Protein AF-A0A2V6J8D9-F1 (afdb_monomer)

Foldseek 3Di:
DFLLVLQVVLLVQCVVVPLDLVSLVVSCVPRCPVVVVLCVDLDNNAPAGAFDPDPPRHGDDHSHDPSNSVSSVCSVPPRSD

Structure (mmCIF, N/CA/C/O backbone):
data_AF-A0A2V6J8D9-F1
#
_entry.id   AF-A0A2V6J8D9-F1
#
loop_
_atom_site.group_PDB
_atom_site.id
_atom_site.type_symbol
_atom_site.label_atom_id
_atom_site.label_alt_id
_atom_site.label_comp_id
_atom_site.label_asym_id
_atom_site.label_entity_id
_atom_site.label_seq_id
_atom_site.pdbx_PDB_ins_code
_atom_site.Cartn_x
_atom_site.Cartn_y
_atom_site.Cartn_z
_atom_site.occupancy
_atom_site.B_iso_or_equiv
_atom_site.auth_seq_id
_atom_site.auth_comp_id
_atom_site.auth_asym_id
_atom_site.auth_atom_id
_atom_site.pdbx_PDB_model_num
ATOM 1 N N . VAL A 1 1 ? 0.952 -6.838 -10.329 1.00 94.00 1 VAL A N 1
ATOM 2 C CA . VAL A 1 1 ? 0.093 -6.296 -9.249 1.00 94.00 1 VAL A CA 1
ATOM 3 C C . VAL A 1 1 ? 0.168 -4.782 -9.281 1.00 94.00 1 VAL A C 1
ATOM 5 O O . VAL A 1 1 ? 1.243 -4.262 -9.539 1.00 94.00 1 VAL A O 1
ATOM 8 N N . TRP A 1 2 ? -0.950 -4.093 -9.055 1.00 97.50 2 TRP A N 1
ATOM 9 C CA . TRP A 1 2 ? -1.027 -2.629 -9.012 1.00 97.50 2 TRP A CA 1
ATOM 10 C C . TRP A 1 2 ? -1.031 -2.154 -7.552 1.00 97.50 2 TRP A C 1
ATOM 12 O O . TRP A 1 2 ? -2.026 -2.403 -6.867 1.00 97.50 2 TRP A O 1
ATOM 22 N N . PRO A 1 3 ? 0.031 -1.495 -7.047 1.00 97.19 3 PRO A N 1
ATOM 23 C CA . PRO A 1 3 ? 0.122 -1.133 -5.635 1.00 97.19 3 PRO A CA 1
ATOM 24 C C . PRO A 1 3 ? -0.991 -0.205 -5.150 1.00 97.19 3 PRO A C 1
ATOM 26 O O . PRO A 1 3 ? -1.418 -0.353 -4.012 1.00 97.19 3 PRO A O 1
ATOM 29 N N . TRP A 1 4 ? -1.528 0.686 -5.994 1.00 98.19 4 TRP A N 1
ATOM 30 C CA . TRP A 1 4 ? -2.622 1.587 -5.597 1.00 98.19 4 TRP A CA 1
ATOM 31 C C . TRP A 1 4 ? -3.857 0.839 -5.053 1.00 98.19 4 TRP A C 1
ATOM 33 O O . TRP A 1 4 ? -4.544 1.348 -4.173 1.00 98.19 4 TRP A O 1
ATOM 43 N N . LEU A 1 5 ? -4.107 -0.405 -5.486 1.00 98.25 5 LEU A N 1
ATOM 44 C CA . LEU A 1 5 ? -5.229 -1.219 -4.999 1.00 98.25 5 LEU A CA 1
ATOM 45 C C . LEU A 1 5 ? -5.151 -1.529 -3.496 1.00 98.25 5 LEU A C 1
ATOM 47 O O . LEU A 1 5 ? -6.172 -1.867 -2.892 1.00 98.25 5 LEU A O 1
ATOM 51 N N . ILE A 1 6 ? -3.972 -1.399 -2.875 1.00 97.69 6 ILE A N 1
ATOM 52 C CA . ILE A 1 6 ? -3.806 -1.636 -1.440 1.00 97.69 6 ILE A CA 1
ATOM 53 C C . ILE A 1 6 ? -4.663 -0.686 -0.602 1.00 97.69 6 ILE A C 1
ATOM 55 O O . ILE A 1 6 ? -5.177 -1.084 0.436 1.00 97.69 6 ILE A O 1
ATOM 59 N N . GLY A 1 7 ? -4.865 0.550 -1.055 1.00 98.44 7 GLY A N 1
ATOM 60 C CA . GLY A 1 7 ? -5.605 1.555 -0.307 1.00 98.44 7 GLY A CA 1
ATOM 61 C C . GLY A 1 7 ? -7.079 1.198 -0.092 1.00 98.44 7 GLY A C 1
ATOM 62 O O . GLY A 1 7 ? -7.483 1.027 1.065 1.00 98.44 7 GLY A O 1
ATOM 63 N N . PRO A 1 8 ? -7.898 1.012 -1.148 1.00 98.62 8 PRO A N 1
ATOM 64 C CA . PRO A 1 8 ? -9.281 0.568 -0.977 1.00 98.62 8 PRO A CA 1
ATOM 65 C C . PRO A 1 8 ? -9.375 -0.815 -0.317 1.00 98.62 8 PRO A C 1
ATOM 67 O O . PRO A 1 8 ? -10.286 -1.045 0.480 1.00 98.62 8 PRO A O 1
ATOM 70 N N . PHE A 1 9 ? -8.426 -1.721 -0.582 1.00 98.62 9 PHE A N 1
ATOM 71 C CA . PHE A 1 9 ? -8.397 -3.040 0.054 1.00 98.62 9 PHE A CA 1
ATOM 72 C C . PHE A 1 9 ? -8.218 -2.952 1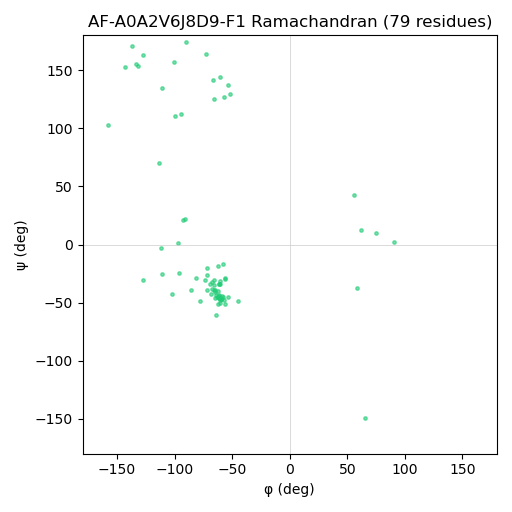.576 1.00 98.62 9 PHE A C 1
ATOM 74 O O . PHE A 1 9 ? -9.002 -3.536 2.325 1.00 98.62 9 PHE A O 1
ATOM 81 N N . VAL A 1 10 ? -7.215 -2.210 2.050 1.00 98.69 10 VAL A N 1
ATOM 82 C CA . VAL A 1 10 ? -6.921 -2.080 3.483 1.00 98.69 10 VAL A CA 1
ATOM 83 C C . VAL A 1 10 ? -8.033 -1.327 4.202 1.00 98.69 10 VAL A C 1
ATOM 85 O O . VAL A 1 10 ? -8.413 -1.708 5.308 1.00 98.69 10 VAL A O 1
ATOM 88 N N . GLU A 1 11 ? -8.606 -0.299 3.582 1.00 98.69 11 GLU A N 1
ATOM 89 C CA . GLU A 1 11 ? -9.752 0.405 4.150 1.00 98.69 11 GLU A CA 1
ATOM 90 C C . GLU A 1 11 ? -10.969 -0.514 4.316 1.00 98.69 11 GLU A C 1
ATOM 92 O O . GLU A 1 11 ? -11.580 -0.544 5.388 1.00 98.69 11 GLU A O 1
ATOM 97 N N . ALA A 1 12 ? -11.295 -1.313 3.296 1.00 98.75 12 ALA A N 1
ATOM 98 C CA . ALA A 1 12 ? -12.351 -2.314 3.394 1.00 98.75 12 ALA A CA 1
ATOM 99 C C . ALA A 1 12 ? -12.036 -3.352 4.481 1.00 98.75 12 ALA A C 1
ATOM 101 O O . ALA A 1 12 ? -12.905 -3.664 5.296 1.00 98.75 12 ALA A O 1
ATOM 102 N N . TRP A 1 13 ? -10.786 -3.825 4.552 1.00 98.75 13 TRP A N 1
ATOM 103 C CA . TRP A 1 13 ? -10.328 -4.751 5.585 1.00 98.75 13 TRP A CA 1
ATOM 104 C C . TRP A 1 13 ? -10.548 -4.171 6.987 1.00 98.75 13 TRP A C 1
ATOM 106 O O . TRP A 1 13 ? -11.138 -4.831 7.837 1.00 98.75 13 TRP A O 1
ATOM 116 N N . VAL A 1 14 ? -10.165 -2.917 7.236 1.00 98.75 14 VAL A N 1
ATOM 117 C CA . VAL A 1 14 ? -10.384 -2.260 8.535 1.00 98.75 14 VAL A CA 1
ATOM 118 C C . VAL A 1 14 ? -11.873 -2.169 8.865 1.00 98.75 14 VAL A C 1
ATOM 120 O O . VAL A 1 14 ? -12.264 -2.479 9.992 1.00 98.75 14 VAL A O 1
ATOM 123 N N . ARG A 1 15 ? -12.715 -1.792 7.894 1.00 98.44 15 ARG A N 1
ATOM 124 C CA . ARG A 1 15 ? -14.169 -1.669 8.085 1.00 98.44 15 ARG A CA 1
ATOM 125 C C . ARG A 1 15 ? -14.813 -3.001 8.476 1.00 98.44 15 ARG A C 1
ATOM 127 O O . ARG A 1 15 ? -15.569 -3.034 9.443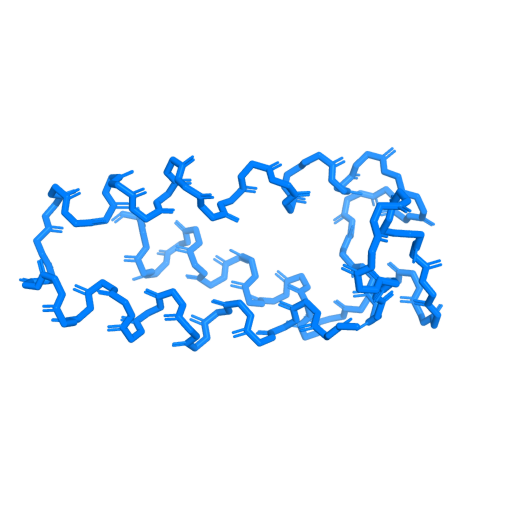 1.00 98.44 15 ARG A O 1
ATOM 134 N N . VAL A 1 16 ? -14.480 -4.099 7.794 1.00 98.56 16 VAL A N 1
ATOM 135 C CA . VAL A 1 16 ? -15.050 -5.424 8.118 1.00 98.56 16 VAL A CA 1
ATOM 136 C C . VAL A 1 16 ? -14.501 -6.011 9.423 1.00 98.56 16 VAL A C 1
ATOM 138 O O . VAL A 1 16 ? -15.160 -6.843 10.036 1.00 98.56 16 VAL A O 1
ATOM 141 N N . HIS A 1 17 ? -13.345 -5.534 9.898 1.00 98.50 17 HIS A N 1
ATOM 142 C CA . HIS A 1 17 ? -12.776 -5.889 11.206 1.00 98.50 17 HIS A CA 1
ATOM 143 C C . HIS A 1 17 ? -13.187 -4.912 12.327 1.00 98.50 17 HIS A C 1
ATOM 145 O O . HIS A 1 17 ? -12.537 -4.831 13.369 1.00 98.50 17 HIS A O 1
ATOM 151 N N . GLY A 1 18 ? -14.281 -4.170 12.132 1.00 97.62 18 GLY A N 1
ATOM 152 C CA . GLY A 1 18 ? -14.918 -3.351 13.166 1.00 97.62 18 GLY A CA 1
ATOM 153 C C . GLY A 1 18 ? -14.426 -1.907 13.256 1.00 97.62 18 GLY A C 1
ATOM 154 O O . GLY A 1 18 ? -14.872 -1.180 14.138 1.00 97.62 18 GLY A O 1
ATOM 155 N N . GLY A 1 19 ? -13.513 -1.467 12.384 1.00 97.44 19 GLY A N 1
ATOM 156 C CA . GLY A 1 19 ? -13.122 -0.055 12.269 1.00 97.44 19 GLY A CA 1
ATOM 157 C C . GLY A 1 19 ? -12.484 0.560 13.522 1.00 97.44 19 GLY A C 1
ATOM 158 O O . GLY A 1 19 ? -12.359 1.782 13.619 1.00 97.44 19 GLY A O 1
ATOM 159 N N . ASN A 1 20 ? -12.097 -0.264 14.495 1.00 97.75 20 ASN A N 1
ATOM 160 C CA . ASN A 1 20 ? -11.555 0.180 15.773 1.00 97.75 20 ASN A CA 1
ATOM 161 C C . ASN A 1 20 ? -10.021 0.315 15.729 1.00 97.75 20 ASN A C 1
ATOM 163 O O . ASN A 1 20 ? -9.364 -0.011 14.736 1.00 97.75 20 ASN A O 1
ATOM 167 N N . ALA A 1 21 ? -9.441 0.827 16.816 1.00 98.06 21 ALA A N 1
ATOM 168 C CA . ALA A 1 21 ? -8.002 1.068 16.907 1.00 98.06 21 ALA A CA 1
ATOM 169 C C . ALA A 1 21 ? -7.162 -0.218 16.778 1.00 98.06 21 ALA A C 1
ATOM 171 O O . ALA A 1 21 ? -6.087 -0.186 16.181 1.00 98.06 21 ALA A O 1
ATOM 172 N N . ASP A 1 22 ? -7.656 -1.354 17.280 1.00 98.31 22 ASP A N 1
ATOM 173 C CA . ASP A 1 22 ? -6.974 -2.646 17.153 1.00 98.31 22 ASP A CA 1
ATOM 174 C C . ASP A 1 22 ? -6.958 -3.131 15.694 1.00 98.31 22 ASP A C 1
ATOM 176 O O . ASP A 1 22 ? -5.909 -3.533 15.186 1.00 98.31 22 ASP A O 1
ATOM 180 N N . ALA A 1 23 ? -8.075 -2.990 14.973 1.00 98.44 23 ALA A N 1
ATOM 181 C CA . ALA A 1 23 ? -8.143 -3.270 13.541 1.00 98.44 23 ALA A CA 1
ATOM 182 C C . ALA A 1 23 ? -7.168 -2.385 12.748 1.00 98.44 23 ALA A C 1
ATOM 184 O O . ALA A 1 23 ? -6.383 -2.899 11.952 1.00 98.44 23 ALA A O 1
ATOM 185 N N . ARG A 1 24 ? -7.134 -1.069 13.009 1.00 98.62 24 ARG A N 1
ATOM 186 C CA . ARG A 1 24 ? -6.164 -0.155 12.371 1.00 98.62 24 ARG A CA 1
ATOM 187 C C . ARG A 1 24 ? -4.716 -0.566 12.652 1.00 98.62 24 ARG A C 1
ATOM 189 O O . ARG A 1 24 ? -3.906 -0.628 11.727 1.00 98.62 24 ARG A O 1
ATOM 196 N N . LYS A 1 25 ? -4.387 -0.917 13.900 1.00 98.38 25 LYS A N 1
ATOM 197 C CA . LYS A 1 25 ? -3.044 -1.378 14.291 1.00 98.38 25 LYS A CA 1
ATOM 198 C C . LYS A 1 25 ? -2.648 -2.671 13.570 1.00 98.38 25 LYS A C 1
ATOM 200 O O . LYS A 1 25 ? -1.538 -2.758 13.046 1.00 98.38 25 LYS A O 1
ATOM 205 N N . LYS A 1 26 ? -3.554 -3.652 13.501 1.00 98.50 26 LYS A N 1
ATOM 206 C CA . LYS A 1 26 ? -3.340 -4.919 12.780 1.00 98.50 26 LYS A CA 1
ATOM 207 C C . LYS A 1 26 ? -3.144 -4.695 11.284 1.00 98.50 26 LYS A C 1
ATOM 209 O O . LYS A 1 26 ? -2.214 -5.252 10.707 1.00 98.50 26 LYS A O 1
ATOM 214 N N . ALA A 1 27 ? -3.972 -3.852 10.671 1.00 98.44 27 ALA A N 1
ATOM 215 C CA . ALA A 1 27 ? -3.847 -3.495 9.264 1.00 98.44 27 ALA A CA 1
ATOM 216 C C . ALA A 1 27 ? -2.496 -2.831 8.965 1.00 98.44 27 ALA A C 1
ATOM 218 O O . ALA A 1 27 ? -1.795 -3.252 8.046 1.00 98.44 27 ALA A O 1
ATOM 219 N N . ARG A 1 28 ? -2.089 -1.852 9.785 1.00 98.38 28 ARG A N 1
ATOM 220 C CA . ARG A 1 28 ? -0.792 -1.173 9.660 1.00 98.38 28 ARG A CA 1
ATOM 221 C C . ARG A 1 28 ? 0.370 -2.163 9.699 1.00 98.38 28 ARG A C 1
ATOM 223 O O . ARG A 1 28 ? 1.203 -2.145 8.802 1.00 98.38 28 ARG A O 1
ATOM 230 N N . ALA A 1 29 ? 0.397 -3.034 10.707 1.00 98.19 29 ALA A N 1
ATOM 231 C CA . ALA A 1 29 ? 1.463 -4.017 10.876 1.00 98.19 29 ALA A CA 1
ATOM 232 C C . ALA A 1 29 ? 1.501 -5.065 9.752 1.00 98.19 29 ALA A C 1
ATOM 234 O O . ALA A 1 29 ? 2.568 -5.576 9.434 1.00 98.19 29 ALA A O 1
ATOM 235 N N . ARG A 1 30 ? 0.348 -5.395 9.158 1.00 98.06 30 ARG A N 1
ATOM 236 C CA . ARG A 1 30 ? 0.243 -6.440 8.134 1.00 98.06 30 ARG A CA 1
ATOM 237 C C . ARG A 1 30 ? 0.532 -5.948 6.717 1.00 98.06 30 ARG A C 1
ATOM 239 O O . ARG A 1 30 ? 1.111 -6.699 5.944 1.00 98.06 30 ARG A O 1
ATOM 246 N N . PHE A 1 31 ? 0.081 -4.746 6.357 1.00 97.88 31 PHE A N 1
ATOM 247 C CA . PHE A 1 31 ? -0.002 -4.338 4.948 1.00 97.88 31 PHE A CA 1
ATOM 248 C C . PHE A 1 31 ? 0.984 -3.242 4.536 1.00 97.88 31 PHE A C 1
ATOM 250 O O . PHE A 1 31 ? 1.330 -3.170 3.361 1.00 97.88 31 PHE A O 1
ATOM 257 N N . LEU A 1 32 ? 1.442 -2.393 5.462 1.00 97.44 32 LEU A N 1
ATOM 258 C CA . LEU A 1 32 ? 2.374 -1.311 5.121 1.00 97.44 32 LEU A CA 1
ATOM 259 C C . LEU A 1 32 ? 3.858 -1.706 5.000 1.00 97.44 32 LEU A C 1
ATOM 261 O O . LEU A 1 32 ? 4.527 -1.053 4.201 1.00 97.44 32 LEU A O 1
ATOM 265 N N . PRO A 1 33 ? 4.400 -2.733 5.697 1.00 97.31 33 PRO A N 1
ATOM 266 C CA . PRO A 1 33 ? 5.846 -2.976 5.693 1.00 97.31 33 PRO A CA 1
ATOM 267 C C . PRO A 1 33 ? 6.472 -3.101 4.298 1.00 97.31 33 PRO A C 1
ATOM 269 O O . PRO A 1 33 ? 7.479 -2.456 4.028 1.00 97.31 33 PRO A O 1
ATOM 272 N N . SER A 1 34 ? 5.850 -3.851 3.382 1.00 93.88 34 SER A N 1
ATOM 273 C CA . SER A 1 34 ? 6.37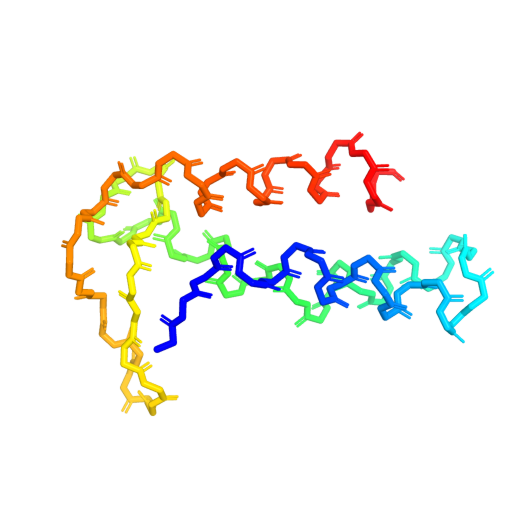5 -4.029 2.019 1.00 93.88 34 SER A CA 1
ATOM 274 C C . SER A 1 34 ? 6.342 -2.741 1.189 1.00 93.88 34 SER A C 1
ATOM 276 O O . SER A 1 34 ? 7.219 -2.511 0.363 1.00 93.88 34 SER A O 1
ATOM 278 N N . LEU A 1 35 ? 5.352 -1.870 1.413 1.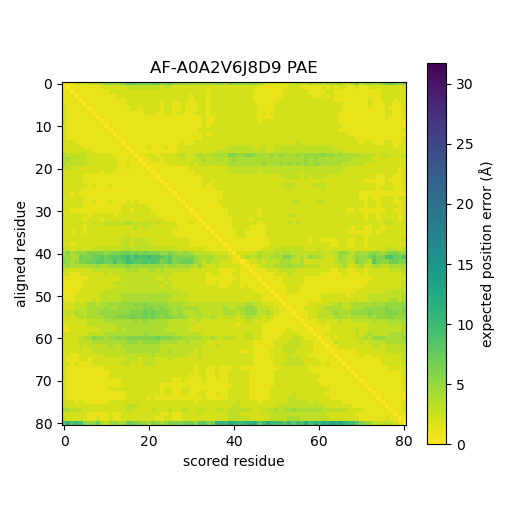00 95.62 35 LEU A N 1
ATOM 279 C CA . LEU A 1 35 ? 5.289 -0.561 0.754 1.00 95.62 35 LEU A CA 1
ATOM 280 C C . LEU A 1 35 ? 6.359 0.382 1.302 1.00 95.62 35 LEU A C 1
ATOM 282 O O . LEU A 1 35 ? 6.965 1.113 0.527 1.00 95.62 35 LEU A O 1
ATOM 286 N N . HIS A 1 36 ? 6.608 0.350 2.615 1.00 97.31 36 HIS A N 1
ATOM 287 C CA . HIS A 1 36 ? 7.675 1.126 3.252 1.00 97.31 36 HIS A CA 1
ATOM 288 C C . HIS A 1 36 ? 9.061 0.692 2.785 1.00 97.31 36 HIS A C 1
ATOM 290 O O . HIS A 1 36 ? 9.904 1.546 2.522 1.00 97.31 36 HIS A O 1
ATOM 296 N N . GLU A 1 37 ? 9.291 -0.612 2.644 1.00 95.88 37 GLU A N 1
ATOM 297 C CA . GLU A 1 37 ? 10.527 -1.144 2.071 1.00 95.88 37 GLU A CA 1
ATOM 298 C C . GLU A 1 37 ? 10.727 -0.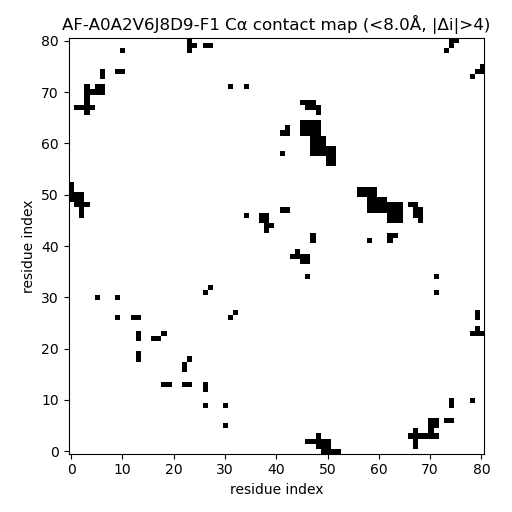638 0.637 1.00 95.88 37 GLU A C 1
ATOM 300 O O . GLU A 1 37 ? 11.793 -0.107 0.317 1.00 95.88 37 GLU A O 1
ATOM 305 N N . HIS A 1 38 ? 9.679 -0.710 -0.193 1.00 95.69 38 HIS A N 1
ATOM 306 C CA . HIS A 1 38 ? 9.711 -0.274 -1.592 1.00 95.69 38 HIS A CA 1
ATOM 307 C C . HIS A 1 38 ? 10.145 1.188 -1.761 1.00 95.69 38 HIS A C 1
ATOM 309 O O . HIS A 1 38 ? 10.805 1.497 -2.747 1.00 95.69 38 HIS A O 1
ATOM 315 N N . LEU A 1 39 ? 9.874 2.076 -0.793 1.00 97.25 39 LEU A N 1
ATOM 316 C CA . LEU A 1 39 ? 10.316 3.483 -0.842 1.00 97.25 39 LEU A CA 1
ATOM 317 C C . LEU A 1 39 ? 11.843 3.648 -0.964 1.00 97.25 39 LEU A C 1
ATOM 319 O O . LEU A 1 39 ? 12.313 4.729 -1.322 1.00 97.25 39 LEU A O 1
ATOM 323 N N . ASN A 1 40 ? 12.619 2.601 -0.677 1.00 96.56 40 ASN A N 1
ATOM 324 C CA . ASN A 1 40 ? 14.079 2.600 -0.772 1.00 96.56 40 ASN A CA 1
ATOM 325 C C . ASN A 1 40 ? 14.602 2.002 -2.096 1.00 96.56 40 ASN A C 1
ATOM 327 O O . ASN A 1 40 ? 15.814 1.923 -2.294 1.00 96.56 40 ASN A O 1
ATOM 331 N N . HIS A 1 41 ? 13.717 1.586 -3.010 1.00 91.88 41 HIS A N 1
ATOM 332 C CA . HIS A 1 41 ? 14.060 0.876 -4.247 1.00 91.88 41 HIS A CA 1
ATOM 333 C C . HIS A 1 41 ? 13.323 1.452 -5.468 1.00 91.88 41 HIS A C 1
ATOM 335 O O . HIS A 1 41 ? 12.253 2.028 -5.334 1.00 91.88 41 HIS A O 1
ATOM 341 N N . ALA A 1 42 ? 13.881 1.264 -6.675 1.00 90.69 42 ALA A N 1
ATOM 342 C CA . ALA A 1 42 ? 13.349 1.659 -7.999 1.00 90.69 42 ALA A CA 1
ATOM 343 C C . ALA A 1 42 ? 13.056 3.161 -8.248 1.00 90.69 42 ALA A C 1
ATOM 345 O O . ALA A 1 42 ? 13.327 3.652 -9.343 1.00 90.69 42 ALA A O 1
ATOM 346 N N . GLY A 1 43 ? 12.554 3.897 -7.259 1.00 92.50 43 GLY A N 1
ATOM 347 C CA . GLY A 1 43 ? 12.320 5.337 -7.252 1.00 92.50 43 GLY A CA 1
ATOM 348 C C . GLY A 1 43 ? 12.264 5.820 -5.804 1.00 92.50 43 GLY A C 1
ATOM 349 O O . GLY A 1 43 ? 11.275 5.595 -5.112 1.00 92.50 43 GLY A O 1
ATOM 350 N N . LEU A 1 44 ? 13.344 6.449 -5.333 1.00 94.56 44 LEU A N 1
ATOM 351 C CA . LEU A 1 44 ? 13.495 6.824 -3.925 1.00 94.56 44 LEU A CA 1
ATOM 352 C C . LEU A 1 44 ? 12.344 7.720 -3.455 1.00 94.56 44 LEU A C 1
ATOM 354 O O . LEU A 1 44 ? 12.052 8.749 -4.065 1.00 94.56 44 LEU A O 1
ATOM 358 N N . GLY A 1 45 ? 11.702 7.319 -2.358 1.00 97.00 45 GLY A N 1
ATOM 359 C CA . GLY A 1 45 ? 10.552 8.014 -1.784 1.00 97.00 45 GLY A CA 1
ATOM 360 C C . GLY A 1 45 ? 9.241 7.829 -2.554 1.00 97.00 45 GLY A C 1
ATOM 361 O O . GLY A 1 45 ? 8.270 8.518 -2.250 1.00 97.00 45 GLY A O 1
ATOM 362 N N . HIS A 1 46 ? 9.183 6.921 -3.531 1.00 97.75 46 HIS A N 1
ATOM 363 C CA . HIS A 1 46 ? 7.996 6.66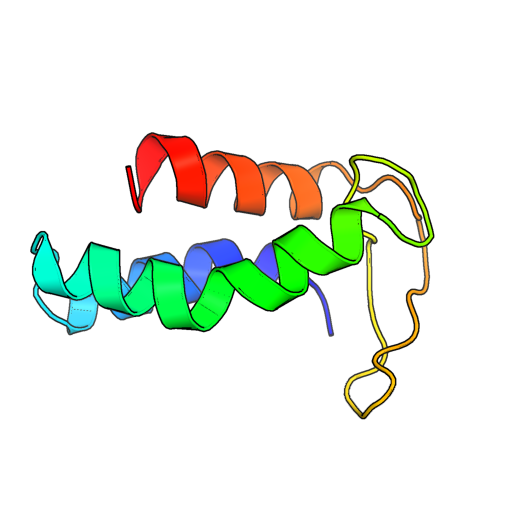6 -4.343 1.00 97.75 46 HIS A CA 1
ATOM 364 C C . HIS A 1 46 ? 7.611 5.186 -4.378 1.00 97.75 46 HIS A C 1
ATOM 366 O O . HIS A 1 46 ? 8.395 4.299 -4.057 1.00 97.75 46 HIS A O 1
ATOM 372 N N . VAL A 1 47 ? 6.367 4.930 -4.790 1.00 97.75 47 VAL A N 1
ATOM 373 C CA . VAL A 1 47 ? 5.856 3.587 -5.077 1.00 97.75 47 VAL A CA 1
ATOM 374 C C . VAL A 1 47 ? 5.635 3.464 -6.580 1.00 97.75 47 VAL A C 1
ATOM 376 O O . VAL A 1 47 ? 5.073 4.364 -7.213 1.00 97.75 47 VAL A O 1
ATOM 379 N N . SER A 1 48 ? 6.082 2.348 -7.150 1.00 97.81 48 SER A N 1
ATOM 380 C CA . SER A 1 48 ? 5.997 2.105 -8.589 1.00 97.81 48 SER A CA 1
ATOM 381 C C . SER A 1 48 ? 4.564 1.815 -9.043 1.00 97.81 48 SER A C 1
ATOM 383 O O . SER A 1 48 ? 3.657 1.535 -8.254 1.00 97.81 48 SER A O 1
ATOM 385 N N . GLU A 1 49 ? 4.347 1.919 -10.348 1.00 98.25 49 GLU A N 1
ATOM 386 C CA . GLU A 1 49 ? 3.049 1.712 -10.983 1.00 98.25 49 GLU A CA 1
ATOM 387 C C . GLU A 1 49 ? 2.543 0.275 -10.853 1.00 98.25 49 GLU A C 1
ATOM 389 O O . GLU A 1 49 ? 1.381 0.050 -10.513 1.00 98.25 49 GLU A O 1
ATOM 394 N N . ILE A 1 50 ? 3.426 -0.684 -11.121 1.00 97.69 50 ILE A N 1
ATOM 395 C CA . ILE A 1 50 ? 3.146 -2.114 -11.083 1.00 97.69 50 ILE A CA 1
ATOM 396 C C . ILE A 1 50 ? 4.361 -2.870 -10.540 1.00 97.69 50 ILE A C 1
ATOM 398 O O . ILE A 1 50 ? 5.497 -2.435 -10.705 1.00 97.69 50 ILE A O 1
ATOM 402 N N . CYS A 1 51 ? 4.120 -4.024 -9.924 1.00 96.69 51 CYS A N 1
ATOM 403 C CA . CYS A 1 51 ? 5.156 -4.969 -9.497 1.00 96.69 51 CYS A CA 1
ATOM 404 C C . CYS A 1 51 ? 4.804 -6.389 -9.949 1.00 96.69 51 CYS A C 1
ATOM 406 O O . CYS A 1 51 ? 3.619 -6.717 -10.096 1.00 96.69 51 CYS A O 1
ATOM 408 N N . ASP A 1 52 ? 5.806 -7.242 -10.139 1.00 96.88 52 ASP A N 1
ATOM 409 C CA . ASP A 1 52 ? 5.583 -8.663 -10.418 1.00 96.88 52 ASP A CA 1
ATOM 410 C C . ASP A 1 52 ? 4.828 -9.328 -9.241 1.00 96.88 52 ASP A C 1
ATOM 412 O O . ASP A 1 52 ? 4.976 -8.945 -8.077 1.00 96.88 52 ASP A O 1
ATOM 416 N N . ALA A 1 53 ? 3.932 -10.274 -9.540 1.00 93.38 53 ALA A N 1
ATOM 417 C CA . ALA A 1 53 ? 3.051 -10.868 -8.525 1.00 93.38 53 ALA A CA 1
ATOM 418 C C . ALA A 1 53 ? 3.780 -11.829 -7.581 1.00 93.38 53 ALA A C 1
ATOM 420 O O . ALA A 1 53 ? 3.419 -11.923 -6.413 1.00 93.38 53 ALA A O 1
ATOM 421 N N . GLU A 1 54 ? 4.817 -12.488 -8.086 1.00 95.12 54 GLU A N 1
ATOM 422 C CA . GLU A 1 54 ? 5.636 -13.441 -7.348 1.00 95.12 54 GLU A CA 1
ATOM 423 C C . GLU A 1 54 ? 6.941 -12.797 -6.893 1.00 95.12 54 GLU A C 1
ATOM 425 O O . GLU A 1 54 ? 7.408 -11.821 -7.491 1.00 95.12 54 GLU A O 1
ATOM 430 N N . ALA A 1 55 ? 7.549 -13.365 -5.851 1.00 93.06 55 ALA A N 1
ATOM 431 C CA . ALA A 1 55 ? 8.875 -12.958 -5.407 1.00 93.06 55 ALA A CA 1
ATOM 432 C C . ALA A 1 55 ? 9.877 -13.018 -6.585 1.00 93.06 55 ALA A C 1
ATOM 434 O O . ALA A 1 55 ? 9.850 -13.974 -7.364 1.00 93.06 55 ALA A O 1
ATOM 435 N N . PRO A 1 56 ? 10.764 -12.016 -6.739 1.00 93.44 56 PRO A N 1
ATOM 436 C CA . PRO A 1 56 ? 11.084 -10.956 -5.779 1.00 93.44 56 PRO A CA 1
ATOM 437 C C . PRO A 1 56 ? 10.234 -9.675 -5.923 1.00 93.44 56 PRO A C 1
ATOM 439 O O . PRO A 1 56 ? 10.671 -8.611 -5.503 1.00 93.44 56 PRO A O 1
ATOM 442 N N . HIS A 1 57 ? 9.043 -9.747 -6.529 1.00 94.69 57 HIS A N 1
ATOM 443 C CA . HIS A 1 57 ? 8.126 -8.616 -6.722 1.00 94.69 57 HIS A CA 1
ATOM 444 C C . HIS A 1 57 ? 8.756 -7.432 -7.466 1.00 94.69 57 HIS A C 1
ATOM 446 O O . HIS A 1 57 ? 8.562 -6.272 -7.101 1.00 94.69 57 HIS A O 1
ATOM 452 N N . THR A 1 58 ? 9.526 -7.719 -8.519 1.00 96.19 58 THR A N 1
ATOM 453 C CA . THR A 1 58 ? 10.284 -6.708 -9.264 1.00 96.19 58 THR A CA 1
ATOM 454 C C . THR A 1 58 ? 9.397 -5.528 -9.693 1.00 96.19 58 THR A C 1
ATOM 456 O O . THR A 1 58 ? 8.346 -5.752 -10.304 1.00 96.19 58 THR A O 1
ATOM 459 N N . PRO A 1 59 ? 9.810 -4.276 -9.420 1.00 96.69 59 PRO A N 1
ATOM 460 C CA . PRO A 1 59 ? 9.084 -3.088 -9.861 1.00 96.69 59 PRO A CA 1
ATOM 461 C C . PRO A 1 59 ? 9.100 -2.939 -11.386 1.00 96.69 59 PRO A C 1
ATOM 463 O O . PRO A 1 59 ? 10.113 -3.192 -12.041 1.00 96.69 59 PRO A O 1
ATOM 466 N N . ARG A 1 60 ? 7.979 -2.503 -11.958 1.00 95.94 60 ARG A N 1
ATOM 467 C CA . ARG A 1 60 ? 7.763 -2.303 -13.397 1.00 95.94 60 ARG A CA 1
ATOM 468 C C . ARG A 1 60 ? 7.015 -0.985 -13.642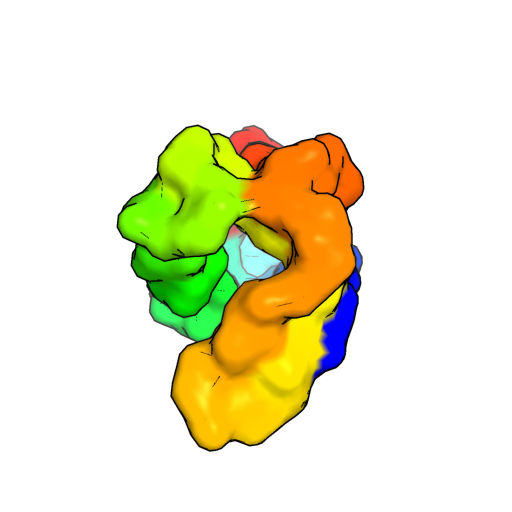 1.00 95.94 60 ARG A C 1
ATOM 470 O O . ARG A 1 60 ? 6.498 -0.359 -12.715 1.00 95.94 60 ARG A O 1
ATOM 477 N N . GLY A 1 61 ? 6.915 -0.594 -14.912 1.00 95.50 61 GLY A N 1
ATOM 478 C CA . GLY A 1 61 ? 6.184 0.609 -15.319 1.00 95.50 61 GLY A CA 1
ATOM 479 C C . GLY A 1 61 ? 6.829 1.895 -14.798 1.00 95.50 61 GLY A C 1
ATOM 480 O O . GLY A 1 61 ? 8.050 1.969 -14.648 1.00 95.50 61 GLY A O 1
ATOM 481 N N . CYS A 1 62 ? 6.011 2.916 -14.537 1.00 96.62 62 CYS A N 1
ATOM 482 C CA . CYS A 1 62 ? 6.494 4.187 -14.000 1.00 96.62 62 CYS A CA 1
ATOM 483 C C . CYS A 1 62 ? 7.051 4.023 -12.565 1.00 96.62 62 CYS A C 1
ATOM 485 O O . CYS A 1 62 ? 6.318 3.568 -11.680 1.00 96.62 62 CYS A O 1
ATOM 487 N N . PRO A 1 63 ? 8.307 4.437 -12.285 1.00 95.12 63 PRO A N 1
ATOM 488 C CA . PRO A 1 63 ? 8.876 4.323 -10.942 1.00 95.12 63 PRO A CA 1
ATOM 489 C C . PRO A 1 63 ? 8.276 5.323 -9.939 1.00 95.12 63 PRO A C 1
ATOM 491 O O . PRO A 1 63 ? 8.236 5.028 -8.748 1.00 95.12 63 PRO A O 1
ATOM 494 N N . PHE A 1 64 ? 7.768 6.466 -10.417 1.00 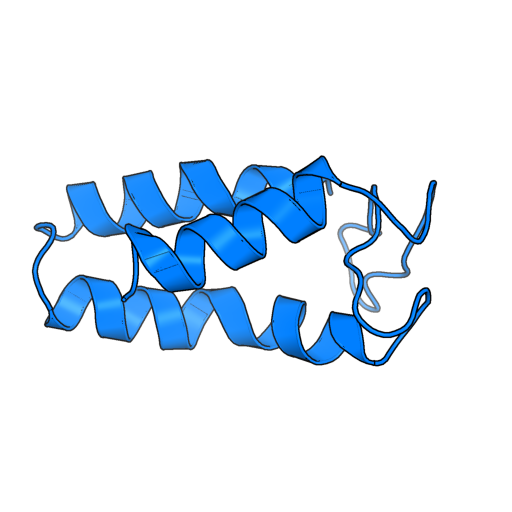97.19 64 PHE A N 1
ATOM 495 C CA . PHE A 1 64 ? 7.239 7.571 -9.609 1.00 97.19 64 PHE A CA 1
ATOM 496 C C . PHE A 1 64 ? 5.731 7.722 -9.829 1.00 97.19 64 PHE A C 1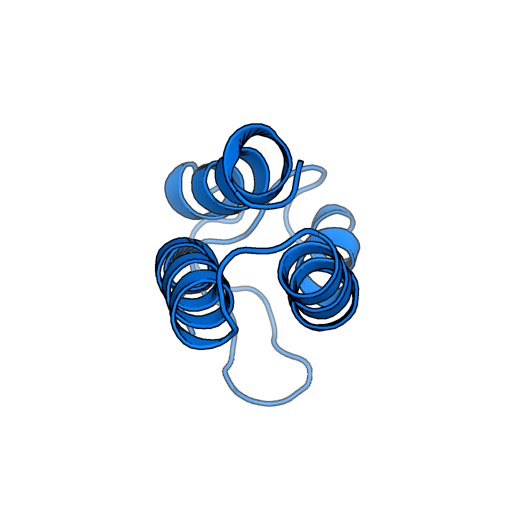
ATOM 498 O O . PHE A 1 64 ? 5.280 8.684 -10.452 1.00 97.19 64 PHE A O 1
ATOM 505 N N . GLN A 1 65 ? 4.927 6.771 -9.344 1.00 97.75 65 GLN A N 1
ATOM 506 C CA . GLN A 1 65 ? 3.486 6.808 -9.587 1.00 97.75 65 GLN A CA 1
ATOM 507 C C . GLN A 1 65 ? 2.702 7.490 -8.449 1.00 97.75 65 GLN A C 1
ATOM 509 O O . GLN A 1 65 ? 2.570 6.965 -7.342 1.00 97.75 65 GLN A O 1
ATOM 514 N N . ALA A 1 66 ? 2.126 8.652 -8.770 1.00 98.00 66 ALA A N 1
ATOM 515 C CA . ALA A 1 66 ? 1.169 9.412 -7.970 1.00 98.00 66 ALA A CA 1
ATOM 516 C C . ALA A 1 66 ? 0.029 8.603 -7.310 1.00 98.00 66 ALA A C 1
ATOM 518 O O . ALA A 1 66 ? -0.190 8.781 -6.119 1.00 98.00 66 ALA A O 1
ATOM 519 N N . TRP A 1 67 ? -0.695 7.721 -8.008 1.00 98.12 67 TRP A N 1
ATOM 520 C CA . TRP A 1 67 ? -1.797 6.935 -7.429 1.00 98.12 67 TRP A CA 1
ATOM 521 C C . TRP A 1 67 ? -1.330 5.933 -6.370 1.00 98.12 67 TRP A C 1
ATOM 523 O O . TRP A 1 67 ? -2.010 5.724 -5.372 1.00 98.12 67 TRP A O 1
ATOM 533 N N . SER A 1 68 ? -0.143 5.354 -6.544 1.00 98.12 68 SER A N 1
ATOM 534 C CA . SER A 1 68 ? 0.392 4.304 -5.684 1.00 98.12 68 SER A CA 1
ATOM 535 C C . SER A 1 68 ? 0.921 4.945 -4.411 1.00 98.12 68 SER A C 1
ATOM 537 O O . SER A 1 68 ? 0.563 4.533 -3.309 1.00 98.12 68 SER A O 1
ATOM 539 N N . LEU A 1 69 ? 1.719 6.008 -4.563 1.00 98.25 69 LEU A N 1
ATOM 540 C CA . LEU A 1 69 ? 2.187 6.799 -3.430 1.00 98.25 69 LEU A CA 1
ATOM 541 C C . LEU A 1 69 ? 1.018 7.501 -2.720 1.00 98.25 69 LEU A C 1
ATOM 543 O O . LEU A 1 69 ? 0.983 7.554 -1.494 1.00 98.25 69 LEU A O 1
ATOM 547 N N . GLY A 1 70 ? 0.041 8.000 -3.479 1.00 98.50 70 GLY A N 1
ATOM 548 C CA . GLY A 1 70 ? -1.159 8.647 -2.957 1.00 98.50 70 GLY A CA 1
ATOM 549 C C . GLY A 1 70 ? -1.959 7.733 -2.034 1.00 98.50 70 GLY A C 1
ATOM 550 O O . GLY A 1 70 ? -2.315 8.149 -0.933 1.00 98.50 70 GLY A O 1
ATOM 551 N N . GLU A 1 71 ? -2.172 6.473 -2.421 1.00 98.56 71 GLU A N 1
ATOM 552 C CA . GLU A 1 71 ? -2.887 5.517 -1.571 1.00 98.56 71 GLU A CA 1
ATOM 553 C C . GLU A 1 71 ? -2.088 5.119 -0.323 1.00 98.56 71 GLU A C 1
ATOM 555 O O . GLU A 1 71 ? -2.685 4.983 0.746 1.00 98.56 71 GLU A O 1
ATOM 560 N N . LEU A 1 72 ? -0.753 5.029 -0.391 1.00 98.31 72 LEU A N 1
ATOM 561 C CA . LEU A 1 72 ? 0.074 4.855 0.812 1.00 98.31 72 LEU A CA 1
ATOM 562 C C . LEU A 1 72 ? -0.104 6.034 1.785 1.00 98.31 72 LEU A C 1
ATOM 564 O O . LEU A 1 72 ? -0.417 5.828 2.958 1.00 98.31 72 LEU A O 1
ATOM 568 N N . LEU A 1 73 ? 0.017 7.271 1.295 1.00 98.38 73 LEU A N 1
ATOM 569 C CA . LEU A 1 73 ? -0.141 8.474 2.119 1.00 98.38 73 LEU A CA 1
ATOM 570 C C . LEU A 1 73 ? -1.552 8.583 2.715 1.00 98.38 73 LEU A C 1
ATOM 572 O O . LEU A 1 73 ? -1.707 8.963 3.878 1.00 98.38 73 LEU A O 1
ATOM 576 N N . ARG A 1 74 ? -2.587 8.234 1.943 1.00 98.56 74 ARG A N 1
ATOM 577 C CA . ARG A 1 74 ? -3.980 8.219 2.407 1.00 98.56 74 ARG A CA 1
ATOM 578 C C . ARG A 1 74 ? -4.190 7.186 3.511 1.00 98.56 74 ARG A C 1
ATOM 580 O O . ARG A 1 74 ? -4.834 7.493 4.518 1.00 98.56 74 ARG A O 1
ATOM 587 N N . LEU A 1 75 ? -3.623 5.987 3.361 1.00 98.56 75 LEU A N 1
ATOM 588 C CA . LEU A 1 75 ? -3.663 4.974 4.411 1.00 98.56 75 LEU A CA 1
ATOM 589 C C . LEU A 1 75 ? -3.005 5.485 5.693 1.00 98.56 75 LEU A C 1
ATOM 591 O O . LEU A 1 75 ? -3.603 5.373 6.761 1.00 98.56 75 LEU A O 1
ATOM 595 N N . GLU A 1 76 ? -1.821 6.088 5.601 1.00 97.56 76 GLU A N 1
ATOM 596 C CA . GLU A 1 76 ? -1.084 6.565 6.773 1.00 97.56 76 GLU A CA 1
ATOM 597 C C . GLU A 1 76 ? -1.769 7.712 7.512 1.00 97.56 76 GLU A C 1
ATOM 599 O O . GLU A 1 76 ? -1.730 7.737 8.742 1.00 97.56 76 GLU A O 1
ATOM 604 N N . ARG A 1 77 ? -2.373 8.649 6.773 1.00 97.25 77 ARG A N 1
ATOM 605 C CA . ARG A 1 77 ? -2.885 9.914 7.321 1.00 97.25 77 ARG A CA 1
ATOM 606 C C . ARG A 1 77 ? -4.371 9.896 7.654 1.00 97.25 77 ARG A C 1
ATOM 608 O O . ARG A 1 77 ? -4.806 10.712 8.459 1.00 97.25 77 ARG A O 1
ATOM 615 N N . SER A 1 78 ? -5.157 9.031 7.014 1.00 97.00 78 SER A N 1
ATOM 616 C CA . SER A 1 78 ? -6.624 9.104 7.090 1.00 97.00 78 SER A CA 1
ATOM 617 C C . SER A 1 78 ? -7.296 7.796 7.495 1.00 97.00 78 SER A C 1
ATOM 619 O O . SER A 1 78 ? -8.355 7.841 8.111 1.00 97.00 78 SER A O 1
ATOM 621 N N . VAL A 1 79 ? -6.715 6.637 7.166 1.00 97.44 79 VAL A N 1
ATOM 622 C CA . VAL A 1 79 ? -7.352 5.330 7.432 1.00 97.44 79 VAL A CA 1
ATOM 623 C C . VAL A 1 79 ? -6.749 4.629 8.647 1.00 97.44 79 VAL A C 1
ATOM 625 O O . VAL A 1 79 ? -7.476 4.048 9.448 1.00 97.44 79 VAL A O 1
ATOM 628 N N . LEU A 1 80 ? -5.422 4.654 8.772 1.00 97.31 80 LEU A N 1
ATOM 629 C CA . LEU A 1 80 ? -4.655 3.935 9.795 1.00 97.31 80 LEU A CA 1
ATOM 630 C C . LEU A 1 80 ? -3.987 4.863 10.815 1.00 97.31 80 LEU A C 1
ATOM 632 O O . LEU A 1 80 ? -3.283 4.366 11.703 1.00 97.31 80 LEU A O 1
ATOM 636 N N . GLY A 1 81 ? -4.127 6.177 10.623 1.00 87.12 81 GLY A N 1
ATOM 637 C CA . GLY A 1 81 ? -3.722 7.208 11.580 1.00 87.12 81 GLY A CA 1
ATOM 638 C C . GLY A 1 81 ? -4.496 7.143 12.890 1.00 87.12 81 GLY A C 1
ATOM 639 O O . GLY A 1 81 ? -5.551 6.462 12.947 1.00 87.12 81 GLY A O 1
#

Solvent-accessible surface area (backbone atoms only — not comparable to full-atom values): 4347 Å² total; per-residue (Å²): 78,56,54,36,56,50,33,66,50,50,50,51,51,24,52,79,56,66,63,39,72,67,30,27,52,52,48,49,71,69,64,42,59,69,59,62,57,39,25,77,43,97,26,79,80,24,30,33,45,28,27,46,85,54,89,89,39,54,77,38,81,51,36,74,25,65,64,23,38,46,25,53,51,45,36,54,69,72,65,50,94

Radius of gyration: 12.58 Å; Cα contacts (8 Å, |Δi|>4): 111; chains: 1; bounding box: 29×23×32 Å

Nearest PDB structures (foldseek):
  5d06-assembly1_A  TM=7.629E-01  e=5.418E+00  Nakaseomyces glabratus CBS 138

pLDDT: mean 96.99, std 2.07, range [87.12, 98.75]

Secondary structure (DSSP, 8-state):
--GGGHHHHHHHHHHHTTSSHHHHHHHHHHHSHHHHHHTTSSSTT---SEE-SSTT--EES-SS-HHHHHHHHHIIIII--

Mean predicted aligned error: 2.2 Å

Sequence (81 aa):
VWPWLIGPFVEAWVRVHGGNADARKKARARFLPSLHEHLNHAGLGHVSEICDAEAPHTPRGCPFQAWSLGELLRLERSVLG